Protein AF-A0A2M9P739-F1 (afdb_monomer)

Sequence (164 aa):
QVLSALGLGLILFAIFAFDEKTPFPSLYALVPVGGAALVLMFCGPVTWTGRLLATPPMVGIGLLSYSAYLWHQPLFAFARIRGEIHPSTALILALAAASLGLAYLSWRFVEQPFRRSRGRLLPSQAAVFGASGAAIGLFMAFGLYGYVSGGMPARFGANPIRTA

Secondary structure (DSSP, 8-state):
-HHHHHHHHHHHHHHHH--TTS-SSSGGGHHHHHHHHHHHHH--TTSHHHHHHTSHHHHHHHHHHHHHHHHHHHHHHHHHHTT-SS--HHHHHHHHHHHHHHHHHHIIIIIHHHHH--S-SSSSHHHHHHHHHHHHHHHHHHHHHHHHTTS-GGGSSS-SSS--

pLDDT: mean 86.19, std 12.01, range [36.47, 96.5]

Solvent-accessible surface area (backbone atoms only — not comparable to full-atom values): 9262 Å² total; per-residue (Å²): 90,70,59,18,48,48,9,50,48,32,35,53,46,42,69,74,71,53,55,95,84,52,73,80,91,46,79,70,57,50,45,38,50,50,8,49,51,31,30,70,74,52,42,39,87,88,24,68,61,24,50,59,54,65,31,70,68,51,43,48,51,60,65,36,46,62,34,30,59,63,37,39,57,57,56,55,49,52,46,44,74,73,67,40,85,76,65,51,71,68,54,52,52,51,50,52,51,50,16,50,50,52,6,50,51,40,34,62,70,47,51,44,52,64,73,65,47,85,63,71,92,49,98,42,71,67,51,47,54,48,52,50,50,51,52,51,50,50,52,50,51,54,51,47,50,38,57,77,61,74,45,63,71,84,77,52,73,86,77,84,88,82,82,127

Radius of gyration: 22.66 Å; Cα contacts (8 Å, |Δi|>4): 98; chains: 1; bounding box: 57×36×59 Å

Nearest PDB structures (foldseek):
  3ncb-assembly1_A  TM=2.582E-01  e=9.314E-01  Homo sapiens
  3nce-assembly1_A  TM=2.303E-01  e=1.868E+00  Homo sapiens

Structure (mmCIF, N/CA/C/O backbone):
data_AF-A0A2M9P739-F1
#
_entry.id   AF-A0A2M9P739-F1
#
loop_
_atom_site.group_PDB
_atom_site.id
_atom_site.type_symbol
_atom_site.label_atom_id
_atom_site.label_alt_id
_atom_site.label_comp_id
_atom_site.label_asym_id
_atom_site.label_entity_id
_at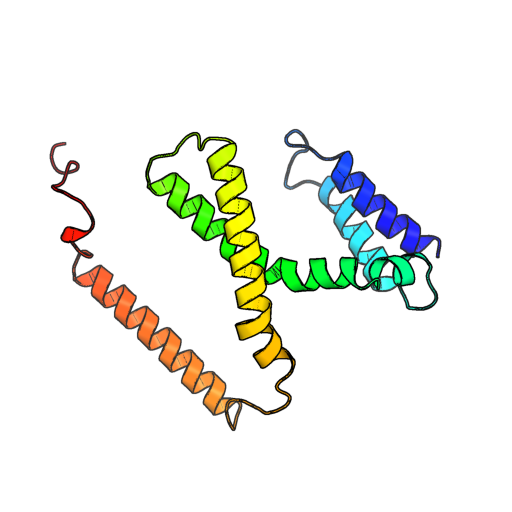om_site.label_seq_id
_atom_site.pdbx_PDB_ins_code
_atom_site.Cartn_x
_atom_site.Cartn_y
_atom_site.Cartn_z
_atom_site.occupancy
_atom_site.B_iso_or_equiv
_atom_site.auth_seq_id
_atom_site.auth_comp_id
_atom_site.auth_asym_id
_atom_site.auth_atom_id
_atom_site.pdbx_PDB_model_num
ATOM 1 N N . GLN A 1 1 ? -8.956 1.647 26.306 1.00 83.44 1 GLN A N 1
ATOM 2 C CA . GLN A 1 1 ? -8.132 2.872 26.185 1.00 83.44 1 GLN A CA 1
ATOM 3 C C . GLN A 1 1 ? -6.660 2.577 26.440 1.00 83.44 1 GLN A C 1
ATOM 5 O O . GLN A 1 1 ? -5.869 2.793 25.538 1.00 83.44 1 GLN A O 1
ATOM 10 N N . VAL A 1 2 ? -6.281 2.045 27.612 1.00 91.00 2 VAL A N 1
ATOM 11 C CA . VAL A 1 2 ? -4.863 1.773 27.934 1.00 91.00 2 VAL A CA 1
ATOM 12 C C . VAL A 1 2 ? -4.216 0.817 26.926 1.00 91.00 2 VAL A C 1
ATOM 14 O O . VAL A 1 2 ? -3.198 1.163 26.344 1.00 91.00 2 VAL A O 1
ATOM 17 N N . LEU A 1 3 ? -4.843 -0.329 26.633 1.00 92.62 3 LEU A N 1
ATOM 18 C CA . LEU A 1 3 ? -4.281 -1.307 25.691 1.00 92.62 3 LEU A CA 1
ATOM 19 C C . LEU A 1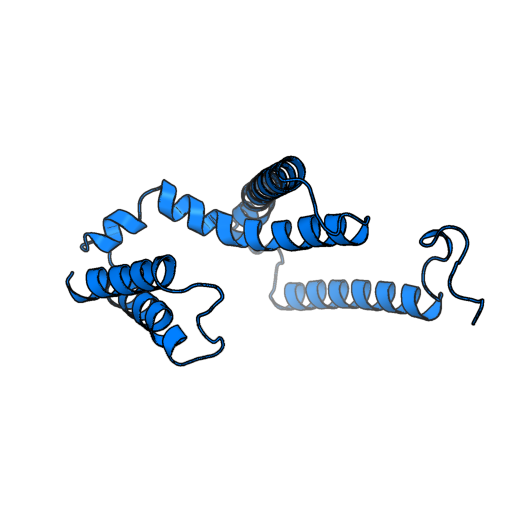 3 ? -4.213 -0.789 24.245 1.00 92.62 3 LEU A C 1
ATOM 21 O O . LEU A 1 3 ? -3.238 -1.051 23.552 1.00 92.62 3 LEU A O 1
ATOM 25 N N . SER A 1 4 ? -5.206 -0.018 23.789 1.00 90.50 4 SER A N 1
ATOM 26 C CA . SER A 1 4 ? -5.195 0.570 22.441 1.00 90.50 4 SER A CA 1
ATOM 27 C C . SER A 1 4 ? -4.139 1.671 22.301 1.00 90.50 4 SER A C 1
ATOM 29 O O . SER A 1 4 ? -3.488 1.771 21.264 1.00 90.50 4 SER A O 1
ATOM 31 N N . ALA A 1 5 ? -3.942 2.482 23.345 1.00 93.06 5 ALA A N 1
ATOM 32 C CA . ALA A 1 5 ? -2.894 3.498 23.386 1.00 93.06 5 ALA A CA 1
ATOM 33 C C . ALA A 1 5 ? -1.500 2.868 23.479 1.00 93.06 5 ALA A C 1
ATOM 35 O O . ALA A 1 5 ? -0.598 3.309 22.776 1.00 93.06 5 ALA A O 1
ATOM 36 N N . LEU A 1 6 ? -1.345 1.804 24.275 1.00 95.25 6 LEU A N 1
ATOM 37 C CA . LEU A 1 6 ? -0.124 1.003 24.316 1.00 95.25 6 LEU A CA 1
ATOM 38 C C . LEU A 1 6 ? 0.180 0.413 22.938 1.00 95.25 6 LEU A C 1
ATOM 40 O O . LEU A 1 6 ? 1.302 0.539 22.465 1.00 95.25 6 LEU A O 1
ATOM 44 N N . GLY A 1 7 ? -0.822 -0.164 22.268 1.00 94.44 7 GLY A N 1
ATOM 45 C CA . GLY A 1 7 ? -0.669 -0.701 20.920 1.00 94.44 7 GLY A CA 1
ATOM 46 C C . GLY A 1 7 ? -0.160 0.343 19.926 1.00 94.44 7 GLY A C 1
ATOM 47 O O . GLY A 1 7 ? 0.833 0.110 19.238 1.00 94.44 7 GLY A O 1
ATOM 48 N N . LEU A 1 8 ? -0.780 1.529 19.912 1.00 94.50 8 LEU A N 1
ATOM 49 C CA . LEU A 1 8 ? -0.320 2.648 19.086 1.00 94.50 8 LEU A CA 1
ATOM 50 C C . LEU A 1 8 ? 1.092 3.109 19.484 1.00 94.50 8 LEU A C 1
ATOM 52 O O . LEU A 1 8 ? 1.916 3.373 18.613 1.00 94.50 8 LEU A O 1
ATOM 56 N N . GLY A 1 9 ? 1.386 3.166 20.783 1.00 95.81 9 GLY A N 1
ATOM 57 C CA . GLY A 1 9 ? 2.702 3.516 21.310 1.00 95.81 9 GLY A CA 1
ATOM 58 C C . GLY A 1 9 ? 3.798 2.548 20.866 1.00 95.81 9 GLY A C 1
ATOM 59 O O . GLY A 1 9 ? 4.864 3.002 20.472 1.00 95.81 9 GLY A O 1
ATOM 60 N N . LEU A 1 10 ? 3.530 1.239 20.846 1.00 95.50 10 LEU A N 1
ATOM 61 C CA . LEU A 1 10 ? 4.471 0.225 20.355 1.00 95.50 10 LEU A CA 1
ATOM 62 C C . LEU A 1 10 ? 4.739 0.369 18.852 1.00 95.50 10 LEU A C 1
ATOM 64 O O . LEU A 1 10 ? 5.882 0.225 18.421 1.00 95.50 10 LEU A O 1
ATOM 68 N N . ILE A 1 11 ? 3.710 0.690 18.059 1.00 94.81 11 ILE A N 1
ATOM 69 C CA . ILE A 1 11 ? 3.869 0.963 16.622 1.00 94.81 11 ILE A CA 1
ATOM 70 C C . ILE A 1 11 ? 4.735 2.207 16.415 1.00 94.81 11 ILE A C 1
ATOM 72 O O . ILE A 1 11 ? 5.698 2.161 15.655 1.00 94.81 11 ILE A O 1
ATOM 76 N N . LEU A 1 12 ? 4.422 3.307 17.106 1.00 95.44 12 LEU A N 1
ATOM 77 C CA . LEU A 1 12 ? 5.195 4.548 17.012 1.00 95.44 12 LEU A CA 1
ATOM 78 C C . LEU A 1 12 ? 6.637 4.340 17.476 1.00 95.44 12 LEU A C 1
ATOM 80 O O . LEU A 1 12 ? 7.565 4.787 16.810 1.00 95.44 12 LEU A O 1
ATOM 84 N N . PHE A 1 13 ? 6.834 3.611 18.572 1.00 94.38 13 PHE A N 1
ATOM 85 C CA . PHE A 1 13 ? 8.159 3.250 19.053 1.00 94.38 13 PHE A CA 1
ATOM 86 C C . PHE A 1 13 ? 8.945 2.487 17.985 1.00 94.38 13 PHE A C 1
ATOM 88 O O . PHE A 1 13 ? 10.070 2.868 17.691 1.00 94.38 13 PHE A O 1
ATOM 95 N N . ALA A 1 14 ? 8.353 1.473 17.352 1.00 92.38 14 ALA A N 1
ATOM 96 C CA . ALA A 1 14 ? 9.024 0.721 16.296 1.00 92.38 14 ALA A CA 1
ATOM 97 C C . ALA A 1 14 ? 9.401 1.600 15.089 1.00 92.38 14 ALA A C 1
ATOM 99 O O . ALA A 1 14 ? 10.483 1.431 14.542 1.00 92.38 14 ALA A O 1
ATOM 100 N N . ILE A 1 15 ? 8.549 2.560 14.706 1.00 90.75 15 ILE A N 1
ATOM 101 C CA . ILE A 1 15 ? 8.821 3.488 13.594 1.00 90.75 15 ILE A CA 1
ATOM 102 C C . ILE A 1 15 ? 10.052 4.366 13.864 1.00 90.75 15 ILE A C 1
ATOM 104 O O . ILE A 1 15 ? 10.806 4.639 12.937 1.00 90.75 15 ILE A O 1
ATOM 108 N N . PHE A 1 16 ? 10.246 4.827 15.103 1.00 93.38 16 PHE A N 1
ATOM 109 C CA . PHE A 1 16 ? 11.328 5.764 15.439 1.00 93.38 16 PHE A CA 1
ATOM 110 C C . PHE A 1 16 ? 12.576 5.103 16.032 1.00 93.38 16 PHE A C 1
ATOM 112 O O . PHE A 1 16 ? 13.653 5.689 15.972 1.00 93.38 16 PHE A O 1
ATOM 119 N N . ALA A 1 17 ? 12.443 3.927 16.645 1.00 90.19 17 ALA A N 1
ATOM 120 C CA . ALA A 1 17 ? 13.544 3.243 17.318 1.00 90.19 17 ALA A CA 1
ATOM 121 C C . ALA A 1 17 ? 14.238 2.200 16.434 1.00 90.19 17 ALA A C 1
ATOM 123 O O . ALA A 1 17 ? 15.386 1.855 16.713 1.00 90.19 17 ALA A O 1
ATOM 124 N N . PHE A 1 18 ? 13.554 1.658 15.419 1.00 89.38 18 PHE A N 1
ATOM 125 C CA . PHE A 1 18 ? 14.153 0.677 14.515 1.00 89.38 18 PHE A CA 1
ATOM 126 C C . PHE A 1 18 ? 14.754 1.374 13.301 1.00 89.38 18 PHE A C 1
ATOM 128 O O . PHE A 1 18 ? 14.141 2.256 12.708 1.00 89.38 18 PHE A O 1
ATOM 135 N N . ASP A 1 19 ? 15.956 0.946 12.941 1.00 86.19 19 ASP A N 1
ATOM 136 C CA . ASP A 1 19 ? 16.745 1.510 11.848 1.00 86.19 19 ASP A CA 1
ATOM 137 C C . ASP A 1 19 ? 17.451 0.371 11.093 1.00 86.19 19 ASP A C 1
ATOM 139 O O . ASP A 1 19 ? 17.321 -0.801 11.460 1.00 86.19 19 ASP A O 1
ATOM 143 N N . GLU A 1 20 ? 18.244 0.683 10.070 1.00 80.06 20 GLU A N 1
ATOM 144 C CA . GLU A 1 20 ? 18.986 -0.288 9.246 1.00 80.06 20 GLU A CA 1
ATOM 145 C C . GLU A 1 20 ? 19.908 -1.216 10.062 1.00 80.06 20 GLU A C 1
ATOM 147 O O . GLU A 1 20 ? 20.272 -2.304 9.618 1.00 80.06 20 GLU A O 1
ATOM 152 N N . LYS A 1 21 ? 20.277 -0.802 11.281 1.00 83.06 21 LYS A N 1
ATOM 153 C CA . LYS A 1 21 ? 21.103 -1.580 12.219 1.00 83.06 21 LYS A CA 1
ATOM 154 C C . LYS A 1 21 ? 20.307 -2.589 13.044 1.00 83.06 21 LYS A C 1
ATOM 156 O O . LYS A 1 21 ? 20.910 -3.434 13.706 1.00 83.06 21 LYS A O 1
ATOM 161 N N . THR A 1 22 ? 18.980 -2.494 13.066 1.00 82.12 22 THR A N 1
ATOM 162 C CA . THR A 1 22 ? 18.130 -3.452 13.770 1.00 82.12 22 THR A CA 1
ATOM 163 C C . THR A 1 22 ? 18.131 -4.768 12.987 1.00 82.12 22 THR A C 1
ATOM 165 O O . THR A 1 22 ? 17.693 -4.787 11.838 1.00 82.12 22 THR A O 1
ATOM 168 N N . PRO A 1 23 ? 18.600 -5.888 13.569 1.00 78.38 23 PRO A N 1
ATOM 169 C CA . PRO A 1 23 ? 18.664 -7.155 12.850 1.00 78.38 23 PRO A CA 1
ATOM 170 C C . PRO A 1 23 ? 17.273 -7.577 12.372 1.00 78.38 23 PRO A C 1
ATOM 172 O O . PRO A 1 23 ? 16.329 -7.600 13.166 1.00 78.38 23 PRO A O 1
ATOM 175 N N . PHE A 1 24 ? 17.138 -7.941 11.098 1.00 76.19 24 PHE A N 1
ATOM 176 C CA . PHE A 1 24 ? 15.887 -8.448 10.541 1.00 76.19 24 PHE A CA 1
ATOM 177 C C . PHE A 1 24 ? 16.140 -9.696 9.683 1.00 76.19 24 PHE A C 1
ATOM 179 O O . PHE A 1 24 ? 17.025 -9.653 8.825 1.00 76.19 24 PHE A O 1
ATOM 186 N N . PRO A 1 25 ? 15.376 -10.793 9.869 1.00 75.12 25 PRO A N 1
ATOM 187 C CA . PRO A 1 25 ? 14.267 -10.989 10.817 1.00 75.12 25 PRO A CA 1
ATOM 188 C C . PRO A 1 25 ? 14.732 -11.231 12.269 1.00 75.12 25 PRO A C 1
ATOM 190 O O . PRO A 1 25 ? 15.734 -11.901 12.505 1.00 75.12 25 PRO A O 1
ATOM 193 N N . SER A 1 26 ? 14.001 -10.706 13.262 1.00 84.31 26 SER A N 1
ATOM 194 C CA . SER A 1 26 ? 14.330 -10.865 14.692 1.00 84.31 26 SER A CA 1
ATOM 195 C C . SER A 1 26 ? 13.107 -10.744 15.609 1.00 84.31 26 SER A C 1
ATOM 197 O O . SER A 1 26 ? 12.031 -10.314 15.187 1.00 84.31 26 SER A O 1
ATOM 199 N N . LEU A 1 27 ? 13.290 -11.066 16.897 1.00 87.50 27 LEU A N 1
ATOM 200 C CA . LEU A 1 27 ? 12.281 -10.871 17.949 1.00 87.50 27 LEU A CA 1
ATOM 201 C C . LEU A 1 27 ? 11.811 -9.411 18.071 1.00 87.50 27 LEU A C 1
ATOM 203 O O . LEU A 1 27 ? 10.703 -9.178 18.548 1.00 87.50 27 LEU A O 1
ATOM 207 N N . TYR A 1 28 ? 12.591 -8.432 17.597 1.00 87.19 28 TYR A N 1
ATOM 208 C CA . TYR A 1 28 ? 12.188 -7.024 17.584 1.00 87.19 28 TYR A CA 1
ATOM 209 C C . TYR A 1 28 ? 10.929 -6.784 16.742 1.00 87.19 28 TYR A C 1
ATOM 211 O O . TYR A 1 28 ? 10.134 -5.907 17.076 1.00 87.19 28 TYR A O 1
ATOM 219 N N . ALA A 1 29 ? 10.666 -7.615 15.725 1.00 89.06 29 ALA A N 1
ATOM 220 C CA . ALA A 1 29 ? 9.440 -7.537 14.931 1.00 89.06 29 ALA A CA 1
ATOM 221 C C . ALA A 1 29 ? 8.163 -7.803 15.756 1.00 89.06 29 ALA A C 1
ATOM 223 O O . ALA A 1 29 ? 7.088 -7.337 15.377 1.00 89.06 29 ALA A O 1
ATOM 224 N N . LEU A 1 30 ? 8.257 -8.482 16.909 1.00 92.25 30 LEU A N 1
ATOM 225 C CA . LEU A 1 30 ? 7.110 -8.681 17.804 1.00 92.25 30 LEU A CA 1
ATOM 226 C C . LEU A 1 30 ? 6.581 -7.365 18.380 1.00 92.25 30 LEU A C 1
ATOM 228 O O . LEU A 1 30 ? 5.405 -7.293 18.722 1.00 92.25 30 LEU A O 1
ATOM 232 N N . VAL A 1 31 ? 7.412 -6.324 18.463 1.00 93.25 31 VAL A N 1
ATOM 233 C CA . VAL A 1 31 ? 7.014 -5.016 18.997 1.00 93.25 31 VAL A CA 1
ATOM 234 C C . VAL A 1 31 ? 5.946 -4.351 18.113 1.00 93.25 31 VAL A C 1
ATOM 236 O O . VAL A 1 31 ? 4.830 -4.153 18.602 1.00 93.25 31 VAL A O 1
ATOM 239 N N . PRO A 1 32 ? 6.192 -4.059 16.817 1.00 93.75 32 PRO A N 1
ATOM 240 C CA . PRO A 1 32 ? 5.164 -3.490 15.948 1.00 93.75 32 PRO A CA 1
ATOM 241 C C . PRO A 1 32 ? 4.011 -4.464 15.682 1.00 93.75 32 PRO A C 1
ATOM 243 O O . PRO A 1 32 ? 2.870 -4.023 15.576 1.00 93.75 32 PRO A O 1
ATOM 246 N N . VAL A 1 33 ? 4.267 -5.778 15.616 1.00 94.75 33 VAL A N 1
ATOM 247 C CA . VAL A 1 33 ? 3.212 -6.784 15.388 1.00 94.75 33 VAL A CA 1
ATOM 248 C C . VAL A 1 33 ? 2.265 -6.879 16.585 1.00 94.75 33 VAL A C 1
ATOM 250 O O . VAL A 1 33 ? 1.048 -6.836 16.413 1.00 94.75 33 VAL A O 1
ATOM 253 N N . GLY A 1 34 ? 2.804 -6.948 17.802 1.00 96.06 34 GLY A N 1
ATOM 254 C CA . GLY A 1 34 ? 2.022 -6.9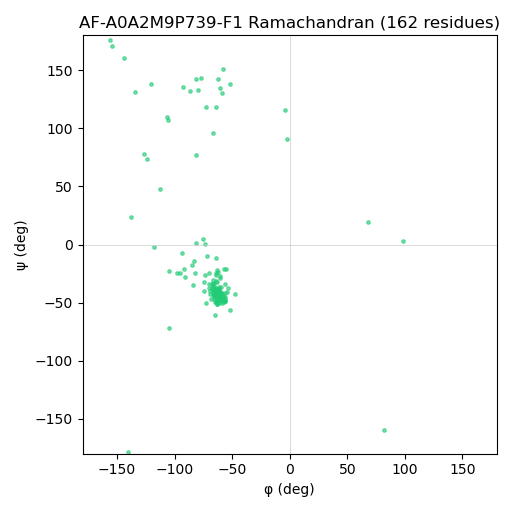12 19.035 1.00 96.06 34 GLY A CA 1
ATOM 255 C C . GLY A 1 34 ? 1.279 -5.585 19.185 1.00 96.06 34 GLY A C 1
ATOM 256 O O . GLY A 1 34 ? 0.097 -5.578 19.526 1.00 96.06 34 GLY A O 1
ATOM 257 N N . GLY A 1 35 ? 1.928 -4.470 18.836 1.00 95.25 35 GLY A N 1
ATOM 258 C CA . GLY A 1 35 ? 1.289 -3.158 18.771 1.00 95.25 35 GLY A CA 1
ATOM 259 C C . GLY A 1 35 ? 0.080 -3.133 17.833 1.00 95.25 35 GLY A C 1
ATOM 260 O O . GLY A 1 35 ? -1.011 -2.725 18.236 1.00 95.25 35 GLY A O 1
ATOM 261 N N . ALA A 1 36 ? 0.243 -3.647 16.612 1.00 94.88 36 ALA A N 1
ATOM 262 C CA . ALA A 1 36 ? -0.833 -3.777 15.634 1.00 94.88 36 ALA A CA 1
ATOM 263 C C . ALA A 1 36 ? -1.963 -4.686 16.135 1.00 94.88 36 ALA A C 1
ATOM 265 O O . ALA A 1 36 ? -3.127 -4.308 16.032 1.00 94.88 36 ALA A O 1
ATOM 266 N N . ALA A 1 37 ? -1.645 -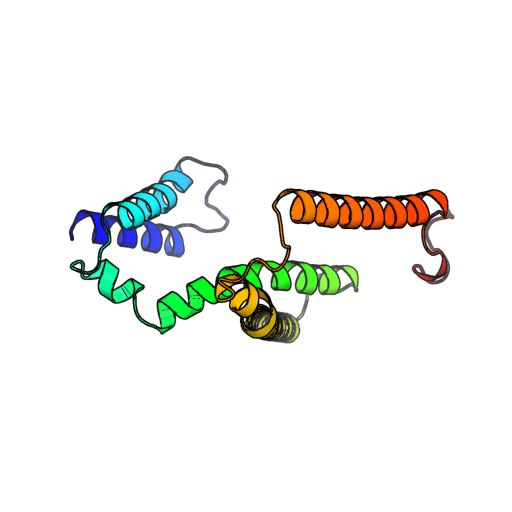5.835 16.739 1.00 96.50 37 ALA A N 1
ATOM 267 C CA . ALA A 1 37 ? -2.643 -6.738 17.312 1.00 96.50 37 ALA A CA 1
ATOM 268 C C . ALA A 1 37 ? -3.466 -6.062 18.423 1.00 96.50 37 ALA A C 1
ATOM 270 O O . ALA A 1 37 ? -4.693 -6.164 18.432 1.00 96.50 37 ALA A O 1
ATOM 271 N N . LEU A 1 38 ? -2.817 -5.310 19.319 1.00 95.38 38 LEU A N 1
ATOM 272 C CA . LEU A 1 38 ? -3.495 -4.552 20.374 1.00 95.38 38 LEU A CA 1
ATOM 273 C C . LEU A 1 38 ? -4.406 -3.457 19.807 1.00 95.38 38 LEU A C 1
ATOM 275 O O . LEU A 1 38 ? -5.518 -3.264 20.305 1.00 95.38 38 LEU A O 1
ATOM 279 N N . VAL A 1 39 ? -3.964 -2.750 18.763 1.00 94.56 39 VAL A N 1
ATOM 280 C CA . VAL A 1 39 ? -4.817 -1.782 18.063 1.00 94.56 39 VAL A CA 1
ATOM 281 C C . VAL A 1 39 ? -6.005 -2.503 17.427 1.00 94.56 39 VAL A C 1
ATOM 283 O O . VAL A 1 39 ? -7.138 -2.114 17.669 1.00 94.56 39 VAL A O 1
ATOM 286 N N . LEU A 1 40 ? -5.797 -3.588 16.687 1.00 92.38 40 LEU A N 1
ATOM 287 C CA . LEU A 1 40 ? -6.892 -4.311 16.034 1.00 92.38 40 LEU A CA 1
ATOM 288 C C . LEU A 1 40 ? -7.914 -4.885 17.030 1.00 92.38 40 LEU A C 1
ATOM 290 O O . LEU A 1 40 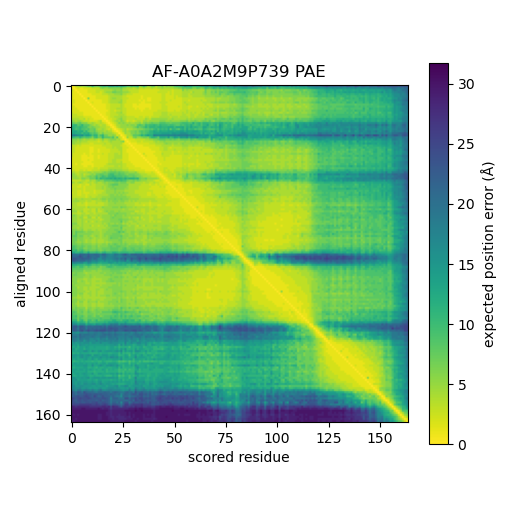? -9.108 -4.872 16.744 1.00 92.38 40 LEU A O 1
ATOM 294 N N . MET A 1 41 ? -7.467 -5.356 18.196 1.00 93.75 41 MET A N 1
ATOM 295 C CA . MET A 1 41 ? -8.334 -6.005 19.186 1.00 93.75 41 MET A CA 1
ATOM 296 C C . MET A 1 41 ? -9.067 -5.016 20.104 1.00 93.75 41 MET A C 1
ATOM 298 O O . MET A 1 41 ? -10.201 -5.275 20.503 1.00 93.75 41 MET A O 1
ATOM 302 N N . PHE A 1 42 ? -8.433 -3.894 20.465 1.00 92.75 42 PHE A N 1
ATOM 303 C CA . PHE A 1 42 ? -8.940 -2.995 21.513 1.00 92.75 42 PHE A CA 1
ATOM 304 C C . PHE A 1 42 ? -9.280 -1.583 21.027 1.00 92.75 42 PHE A C 1
ATOM 306 O O . PHE A 1 42 ? -9.726 -0.749 21.822 1.00 92.75 42 PHE A O 1
ATOM 313 N N . CYS A 1 43 ? -9.055 -1.278 19.751 1.00 91.69 43 CYS A N 1
ATOM 314 C CA . CYS A 1 43 ? -9.437 -0.005 19.156 1.00 91.69 43 CYS A CA 1
ATOM 315 C C . CYS A 1 43 ? -10.889 -0.064 18.661 1.00 91.69 43 CYS A C 1
ATOM 317 O O . CYS A 1 43 ? -11.289 -1.002 17.980 1.00 91.69 43 CYS A O 1
ATOM 319 N N . GLY A 1 44 ? -11.693 0.943 19.002 1.00 88.06 44 GLY A N 1
ATOM 320 C CA . GLY A 1 44 ? -13.106 0.997 18.638 1.00 88.06 44 GLY A CA 1
ATOM 321 C C . GLY A 1 44 ? -13.631 2.433 18.627 1.00 88.06 44 GLY A C 1
ATOM 322 O O . GLY A 1 44 ? -12.908 3.355 19.001 1.00 88.06 44 GLY A O 1
ATOM 323 N N . PRO A 1 45 ? -14.897 2.660 18.239 1.00 84.94 45 PRO A N 1
ATOM 324 C CA . PRO A 1 45 ? -15.452 4.010 18.074 1.00 84.94 45 PRO A CA 1
ATOM 325 C C . PRO A 1 45 ? -15.475 4.837 19.371 1.00 84.94 45 PRO A C 1
ATOM 327 O O . PRO A 1 45 ? -15.454 6.065 19.327 1.00 84.94 45 PRO A O 1
ATOM 330 N N . VAL A 1 46 ? -15.476 4.172 20.529 1.00 87.44 46 VAL A N 1
ATOM 331 C CA . VAL A 1 46 ? -15.441 4.806 21.858 1.00 87.44 46 VAL A CA 1
ATOM 332 C C . VAL A 1 46 ? -14.004 5.131 22.298 1.00 87.44 46 VAL A C 1
ATOM 334 O O . VAL A 1 46 ? -13.793 5.941 23.204 1.00 87.44 46 VAL A O 1
ATOM 337 N N . THR A 1 47 ? -12.982 4.529 21.676 1.00 91.31 47 THR A N 1
ATOM 338 C CA . THR A 1 47 ? -11.591 4.772 22.064 1.00 91.31 47 THR A CA 1
ATOM 339 C C . THR A 1 47 ? -11.034 6.049 21.452 1.00 91.31 47 THR A C 1
ATOM 341 O O . THR A 1 47 ? -11.319 6.374 20.303 1.00 91.31 47 THR A O 1
ATOM 344 N N . TRP A 1 48 ? -10.209 6.785 22.205 1.00 91.38 48 TRP A N 1
ATOM 345 C CA . TRP A 1 48 ? -9.540 7.976 21.664 1.00 91.38 48 TRP A CA 1
ATOM 346 C C . TRP A 1 48 ? -8.644 7.598 20.476 1.00 91.38 48 TRP A C 1
ATOM 348 O O . TRP A 1 48 ? -8.709 8.231 19.425 1.00 91.38 48 TRP A O 1
ATOM 358 N N . THR A 1 49 ? -7.901 6.494 20.610 1.00 89.56 49 THR A N 1
ATOM 359 C CA . THR A 1 49 ? -7.090 5.898 19.540 1.00 89.56 49 THR A CA 1
ATOM 360 C C . THR A 1 49 ? -7.934 5.587 18.300 1.00 89.56 49 THR A C 1
ATOM 362 O O . THR A 1 49 ? -7.511 5.866 17.183 1.00 89.56 49 THR A O 1
ATOM 365 N N . GLY A 1 50 ? -9.149 5.061 18.486 1.00 90.81 50 GLY A N 1
ATOM 366 C CA . GLY A 1 50 ? -10.056 4.734 17.386 1.00 90.81 50 GLY A CA 1
ATOM 367 C C . GLY A 1 50 ? -10.589 5.965 16.693 1.00 90.81 50 GLY A C 1
ATOM 368 O O . GLY A 1 50 ? -10.573 6.023 15.469 1.00 90.81 50 GLY A O 1
ATOM 369 N N . ARG A 1 51 ? -10.970 6.993 17.452 1.00 92.00 51 ARG A N 1
ATOM 370 C CA . ARG A 1 51 ? -11.393 8.279 16.885 1.00 92.00 51 ARG A CA 1
ATOM 371 C C . ARG A 1 51 ? -10.278 8.952 16.089 1.00 92.00 51 ARG A C 1
ATOM 373 O O . ARG A 1 51 ? -10.559 9.491 15.026 1.00 92.00 51 ARG A O 1
ATOM 380 N N . LEU A 1 52 ? -9.036 8.892 16.574 1.00 92.81 52 LEU A N 1
ATOM 381 C CA . LEU A 1 52 ? -7.867 9.424 15.870 1.00 92.81 52 LEU A CA 1
ATOM 382 C C . LEU A 1 52 ? -7.627 8.688 14.542 1.00 92.81 52 LEU A C 1
ATOM 384 O O . LEU A 1 52 ? -7.522 9.323 13.491 1.00 92.81 52 LEU A O 1
ATOM 388 N N . LEU A 1 53 ? -7.590 7.353 14.576 1.00 91.50 53 LEU A N 1
ATOM 389 C CA . LEU A 1 53 ? -7.356 6.522 13.388 1.00 91.50 53 LEU A CA 1
ATOM 390 C C . LEU A 1 53 ? -8.535 6.538 12.401 1.00 91.50 53 LEU A C 1
ATOM 392 O O . LEU A 1 53 ? -8.335 6.344 11.207 1.00 91.50 53 LEU A O 1
ATOM 396 N N . ALA A 1 54 ? -9.751 6.817 12.876 1.00 93.50 54 ALA A N 1
ATOM 397 C CA . ALA A 1 54 ? -10.948 6.955 12.049 1.00 93.50 54 ALA A CA 1
ATOM 398 C C . ALA A 1 54 ? -11.088 8.339 11.388 1.00 93.50 54 ALA A C 1
ATOM 400 O O . ALA A 1 54 ? -12.075 8.588 10.693 1.00 93.50 54 ALA A O 1
ATOM 401 N N . THR A 1 55 ? -10.135 9.256 11.589 1.00 95.56 55 THR A N 1
ATOM 402 C CA . THR A 1 55 ? -10.162 10.555 10.907 1.00 95.56 55 THR A CA 1
ATOM 403 C C . THR A 1 55 ? -10.060 10.371 9.383 1.00 95.56 55 THR A C 1
ATOM 405 O O . THR A 1 55 ? -9.303 9.515 8.913 1.00 95.56 55 THR A O 1
ATOM 408 N N . PRO A 1 56 ? -10.774 11.185 8.577 1.00 93.19 56 PRO A N 1
ATOM 409 C CA . PRO A 1 56 ? -10.709 11.118 7.117 1.00 93.19 56 PRO A CA 1
ATOM 410 C C . PRO A 1 56 ? -9.290 11.065 6.517 1.00 93.19 56 PRO A C 1
ATOM 412 O O . PRO A 1 56 ? -9.086 10.247 5.620 1.00 93.19 56 PRO A O 1
ATOM 415 N N . PRO A 1 57 ? -8.292 11.851 6.981 1.00 93.19 57 PRO A N 1
ATOM 416 C CA . PRO A 1 57 ? -6.929 11.749 6.460 1.00 93.19 57 PRO A CA 1
ATOM 417 C C . PRO A 1 57 ? -6.263 10.402 6.767 1.00 93.19 57 PRO A C 1
ATOM 419 O O . PRO A 1 57 ? -5.652 9.825 5.872 1.00 93.19 57 PRO A O 1
ATOM 422 N N . MET A 1 58 ? -6.406 9.865 7.984 1.00 93.50 58 MET A N 1
ATOM 423 C CA . MET A 1 58 ? -5.803 8.576 8.355 1.00 93.50 58 MET A CA 1
ATOM 424 C C . MET A 1 58 ? -6.408 7.425 7.551 1.00 93.50 58 MET A C 1
ATOM 426 O O . MET A 1 58 ? -5.685 6.595 6.995 1.00 93.50 58 MET A O 1
ATOM 430 N N . VAL A 1 59 ? -7.734 7.424 7.404 1.00 92.81 59 VAL A N 1
ATOM 431 C CA . VAL A 1 59 ? -8.434 6.460 6.548 1.00 92.81 59 VAL A CA 1
ATOM 432 C C . VAL A 1 59 ? -8.007 6.630 5.088 1.00 92.81 59 VAL A C 1
ATOM 434 O O . VAL A 1 59 ? -7.751 5.640 4.409 1.00 92.81 59 VAL A O 1
ATOM 437 N N . GLY A 1 60 ? -7.879 7.868 4.602 1.00 90.94 60 GLY A N 1
ATOM 438 C CA . GLY A 1 60 ? -7.424 8.170 3.244 1.00 90.94 60 GLY A CA 1
ATOM 439 C C . GLY A 1 60 ? -6.037 7.602 2.937 1.00 90.94 60 GLY A C 1
ATOM 440 O O . GLY A 1 60 ? -5.859 6.972 1.895 1.00 90.94 60 GLY A O 1
ATOM 441 N N . ILE A 1 61 ? -5.087 7.744 3.866 1.00 92.56 61 ILE A N 1
ATOM 442 C CA . ILE A 1 61 ? -3.744 7.156 3.744 1.00 92.56 61 ILE A CA 1
ATOM 443 C C . ILE A 1 61 ? -3.836 5.630 3.663 1.00 92.56 61 ILE A C 1
ATOM 445 O O . ILE A 1 61 ? -3.250 5.029 2.764 1.00 92.56 61 ILE A O 1
ATOM 449 N N . GLY A 1 62 ? -4.613 4.999 4.550 1.00 91.25 62 GLY A N 1
ATOM 450 C CA . GLY A 1 62 ? -4.799 3.545 4.538 1.00 91.25 62 GLY A CA 1
ATOM 451 C C . GLY A 1 62 ? -5.406 3.043 3.227 1.00 91.25 62 GLY A C 1
ATOM 452 O O . GLY A 1 62 ? -4.927 2.068 2.654 1.00 91.25 62 GLY A O 1
ATOM 453 N N . LEU A 1 63 ? -6.399 3.756 2.699 1.00 90.88 63 LEU A N 1
ATOM 454 C CA . LEU A 1 63 ? -7.039 3.437 1.425 1.00 90.88 63 LEU A CA 1
ATOM 455 C C . LEU A 1 63 ? -6.098 3.583 0.223 1.00 90.88 63 LEU A C 1
ATOM 457 O O . LEU A 1 63 ? -6.217 2.823 -0.731 1.00 90.88 63 LEU A O 1
ATOM 461 N N . LEU A 1 64 ? -5.178 4.547 0.257 1.00 93.50 64 LEU A N 1
ATOM 462 C CA . LEU A 1 64 ? -4.211 4.760 -0.818 1.00 93.50 64 LEU A CA 1
ATOM 463 C C . LEU A 1 64 ? -3.000 3.820 -0.715 1.00 93.50 64 LEU A C 1
ATOM 465 O O . LEU A 1 64 ? -2.362 3.539 -1.730 1.00 93.50 64 LEU A O 1
ATOM 469 N N . SER A 1 65 ? -2.693 3.325 0.490 1.00 92.38 65 SER A N 1
ATOM 470 C CA . SER A 1 65 ? -1.479 2.551 0.785 1.00 92.38 65 SER A CA 1
ATOM 471 C C . SER A 1 65 ? -1.292 1.335 -0.126 1.00 92.38 65 SER A C 1
ATOM 473 O O . SER A 1 65 ? -0.188 1.102 -0.614 1.00 92.38 65 SER A O 1
ATOM 475 N N . TYR A 1 66 ? -2.373 0.609 -0.425 1.00 91.00 66 TYR A N 1
ATOM 476 C CA . TYR A 1 66 ? -2.327 -0.559 -1.298 1.00 91.00 66 TYR A CA 1
ATOM 477 C C . TYR A 1 66 ? -1.943 -0.183 -2.734 1.00 91.00 66 TYR A C 1
ATOM 479 O O . TYR A 1 66 ? -1.007 -0.739 -3.307 1.00 91.00 66 TYR A O 1
ATOM 487 N N . SER A 1 67 ? -2.613 0.821 -3.300 1.00 93.00 67 SER A N 1
ATOM 488 C CA . SER A 1 67 ? -2.308 1.310 -4.644 1.00 93.00 67 SER A CA 1
ATOM 489 C C . SER A 1 67 ? -0.897 1.919 -4.717 1.00 93.00 67 SER A C 1
ATOM 491 O O . SER A 1 67 ? -0.179 1.697 -5.690 1.00 93.00 67 SER A O 1
ATOM 493 N N . ALA A 1 68 ? -0.446 2.627 -3.678 1.00 94.00 68 ALA A N 1
ATOM 494 C CA . ALA A 1 68 ? 0.919 3.157 -3.604 1.00 94.00 68 ALA A CA 1
ATOM 495 C C . ALA A 1 68 ? 1.968 2.040 -3.555 1.00 94.00 68 ALA A C 1
ATOM 497 O O . ALA A 1 68 ? 2.989 2.120 -4.244 1.00 94.00 68 ALA A O 1
ATOM 498 N N . TYR A 1 69 ? 1.694 0.966 -2.809 1.00 91.94 69 TYR A N 1
ATOM 499 C CA . TYR A 1 69 ? 2.549 -0.215 -2.770 1.00 91.94 69 TYR A CA 1
ATOM 500 C C . TYR A 1 69 ? 2.727 -0.844 -4.164 1.00 91.94 69 TYR A C 1
ATOM 502 O O . TYR A 1 69 ? 3.847 -1.178 -4.546 1.00 91.94 69 TYR A O 1
ATOM 510 N N . LEU A 1 70 ? 1.656 -0.925 -4.956 1.00 92.31 70 LEU A N 1
ATOM 511 C CA . LEU A 1 70 ? 1.715 -1.488 -6.308 1.00 92.31 70 LEU A CA 1
ATOM 512 C C . LEU A 1 70 ? 2.559 -0.659 -7.282 1.00 92.31 70 LEU A C 1
ATOM 514 O O . LEU A 1 70 ? 3.279 -1.240 -8.087 1.00 92.31 70 LEU A O 1
ATOM 518 N N . TRP A 1 71 ? 2.474 0.674 -7.232 1.00 95.38 71 TRP A N 1
ATOM 519 C CA . TRP A 1 71 ? 3.108 1.533 -8.241 1.00 95.38 71 TRP A CA 1
ATOM 520 C C . TRP A 1 71 ? 4.528 1.977 -7.904 1.00 95.38 71 TRP A C 1
ATOM 522 O O . TRP A 1 71 ? 5.316 2.171 -8.828 1.00 95.38 71 TRP A O 1
ATOM 532 N N . HIS A 1 72 ? 4.907 2.097 -6.628 1.00 93.56 72 HIS A N 1
ATOM 533 C CA . HIS A 1 72 ? 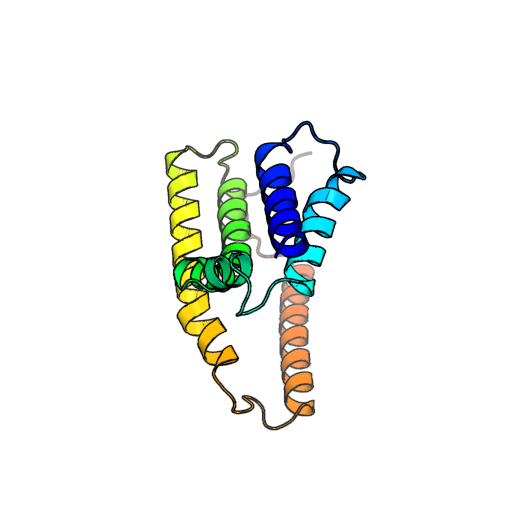6.263 2.563 -6.318 1.00 93.56 72 HIS A CA 1
ATOM 534 C C . HIS A 1 72 ? 7.319 1.548 -6.789 1.00 93.56 72 HIS A C 1
ATOM 536 O O . HIS A 1 72 ? 8.255 1.927 -7.488 1.00 93.56 72 HIS A O 1
ATOM 542 N N . GLN A 1 73 ? 7.141 0.252 -6.497 1.00 92.81 73 GLN A N 1
ATOM 543 C CA . GLN A 1 73 ? 8.080 -0.809 -6.892 1.00 92.81 73 GLN A CA 1
ATOM 544 C C . GLN A 1 73 ? 8.425 -0.803 -8.394 1.00 92.81 73 GLN A C 1
ATOM 546 O O . GLN A 1 73 ? 9.611 -0.693 -8.710 1.00 92.81 73 GLN A O 1
ATOM 551 N N . PRO A 1 74 ? 7.463 -0.877 -9.341 1.00 91.62 74 PRO A N 1
ATOM 552 C CA . PRO A 1 74 ? 7.780 -0.877 -10.765 1.00 91.62 74 PRO A CA 1
ATOM 553 C C . PRO A 1 74 ? 8.447 0.426 -11.206 1.00 91.62 74 PRO A C 1
ATOM 555 O O . PRO A 1 74 ? 9.424 0.369 -11.946 1.00 91.62 74 PRO A O 1
ATOM 558 N N . LEU A 1 75 ? 7.989 1.590 -10.728 1.00 91.44 75 LEU A N 1
ATOM 559 C CA . LEU A 1 75 ? 8.590 2.880 -11.086 1.00 91.44 75 LEU A CA 1
ATOM 560 C C . LEU A 1 75 ? 10.074 2.943 -10.694 1.00 91.44 75 LEU A C 1
ATOM 562 O O . LEU A 1 75 ? 10.921 3.282 -11.524 1.00 91.44 75 LEU A O 1
ATOM 566 N N . PHE A 1 76 ? 10.401 2.566 -9.456 1.00 90.88 76 PHE A N 1
ATOM 567 C CA . PHE A 1 76 ? 11.786 2.541 -8.980 1.00 90.88 76 PHE A CA 1
ATOM 568 C C . PHE A 1 76 ? 12.615 1.426 -9.640 1.00 90.88 76 PHE A C 1
ATOM 570 O O . PHE A 1 76 ? 13.799 1.632 -9.920 1.00 90.88 76 PHE A O 1
ATOM 577 N N . ALA A 1 77 ? 12.015 0.272 -9.947 1.00 89.75 77 ALA A N 1
ATOM 578 C CA . ALA A 1 77 ? 12.685 -0.802 -10.679 1.00 89.75 77 ALA A CA 1
ATOM 579 C C . ALA A 1 77 ? 13.056 -0.371 -12.108 1.00 89.75 77 ALA A C 1
ATOM 581 O O . ALA A 1 77 ? 14.194 -0.575 -12.533 1.00 89.75 77 ALA A O 1
ATOM 582 N N . PHE A 1 78 ? 12.142 0.282 -12.833 1.00 88.38 78 PHE A N 1
ATOM 583 C CA . PHE A 1 78 ? 12.416 0.802 -14.175 1.00 88.38 78 PHE A CA 1
ATOM 584 C C . PHE A 1 78 ? 13.487 1.892 -14.169 1.00 88.38 78 PHE A C 1
ATOM 586 O O . PHE A 1 78 ? 14.362 1.873 -15.035 1.00 88.38 78 PHE A O 1
ATOM 593 N N . ALA A 1 79 ? 13.471 2.793 -13.183 1.00 87.88 79 ALA A N 1
ATOM 594 C CA . ALA A 1 79 ? 14.524 3.795 -13.027 1.00 87.88 79 ALA A CA 1
ATOM 595 C C . ALA A 1 79 ? 15.908 3.140 -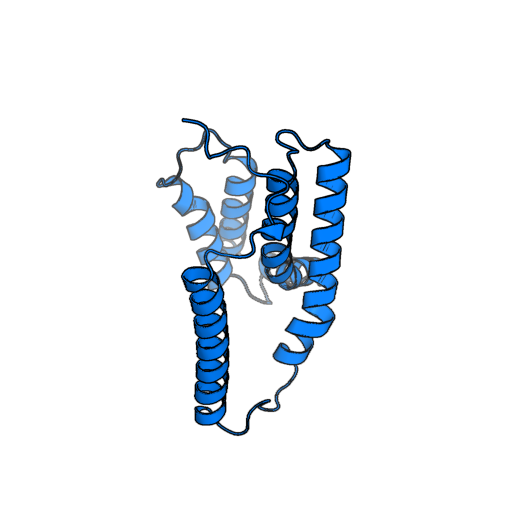12.863 1.00 87.88 79 ALA A C 1
ATOM 597 O O . ALA A 1 79 ? 16.854 3.506 -13.559 1.00 87.88 79 ALA A O 1
ATOM 598 N N . ARG A 1 80 ? 16.003 2.094 -12.031 1.00 85.19 80 ARG A N 1
ATOM 599 C CA . ARG A 1 80 ? 17.248 1.340 -11.814 1.00 85.19 80 ARG A CA 1
ATOM 600 C C . ARG A 1 80 ? 17.729 0.614 -13.074 1.00 85.19 80 ARG A C 1
ATOM 602 O O . ARG A 1 80 ? 18.918 0.639 -13.377 1.00 85.19 80 ARG A O 1
ATOM 609 N N . ILE A 1 81 ? 16.819 -0.011 -13.827 1.00 83.56 81 ILE A N 1
ATOM 610 C CA . ILE A 1 81 ? 17.150 -0.734 -15.071 1.00 83.56 81 ILE A CA 1
ATOM 611 C C . ILE A 1 81 ? 17.698 0.216 -16.147 1.00 83.56 81 ILE A C 1
ATOM 613 O O . ILE A 1 81 ? 18.537 -0.183 -16.951 1.00 83.56 81 ILE A O 1
ATOM 617 N N . ARG A 1 82 ? 17.254 1.477 -16.166 1.00 81.12 82 ARG A N 1
ATOM 618 C CA . ARG A 1 82 ? 17.711 2.487 -17.134 1.00 81.12 82 ARG A CA 1
ATOM 619 C C . ARG A 1 82 ? 19.110 3.049 -16.848 1.00 81.12 82 ARG A C 1
ATOM 621 O O . ARG A 1 82 ? 19.554 3.905 -17.603 1.00 81.12 82 ARG A O 1
ATOM 628 N N . GLY A 1 83 ? 19.813 2.534 -15.838 1.00 68.44 83 GLY A N 1
ATOM 629 C CA . GLY A 1 83 ? 21.207 2.884 -15.548 1.00 68.44 83 GLY A CA 1
ATOM 630 C C . GLY A 1 83 ? 21.388 3.923 -14.441 1.00 68.44 83 GLY A C 1
ATOM 631 O O . GLY A 1 83 ? 22.521 4.270 -14.123 1.00 68.44 83 GLY A O 1
ATOM 632 N N . GLU A 1 84 ? 20.308 4.376 -13.802 1.00 65.00 84 GLU A N 1
ATOM 633 C CA . GLU A 1 84 ? 20.369 5.283 -12.652 1.00 65.00 84 GLU A CA 1
ATOM 634 C C . GLU A 1 84 ? 20.667 4.474 -11.379 1.00 65.00 84 GLU A C 1
ATOM 636 O O . GLU A 1 84 ? 19.774 4.158 -10.590 1.00 65.00 84 GLU A O 1
ATOM 641 N N . ILE A 1 85 ? 21.929 4.068 -11.199 1.00 62.03 85 ILE A N 1
ATOM 642 C CA . ILE A 1 85 ? 22.391 3.346 -9.994 1.00 62.03 85 ILE A CA 1
ATOM 643 C C . ILE A 1 85 ? 22.308 4.266 -8.759 1.00 62.03 85 ILE A C 1
ATOM 645 O O . ILE A 1 85 ? 22.004 3.806 -7.658 1.00 62.03 85 ILE A O 1
ATOM 649 N N . HIS A 1 86 ? 22.486 5.575 -8.967 1.00 69.69 86 HIS A N 1
ATOM 650 C CA . HIS A 1 86 ? 22.316 6.629 -7.967 1.00 69.69 86 HIS A CA 1
ATOM 651 C C . HIS A 1 86 ? 21.350 7.702 -8.490 1.00 69.69 86 HIS A C 1
ATOM 653 O O . HIS A 1 86 ? 21.796 8.755 -8.949 1.00 69.69 86 HIS A O 1
ATOM 659 N N . PRO A 1 87 ? 20.030 7.446 -8.462 1.00 77.12 87 PRO A N 1
ATOM 660 C CA . PRO A 1 87 ? 19.059 8.418 -8.936 1.00 77.12 87 PRO A CA 1
ATOM 661 C C . PRO A 1 87 ? 19.170 9.703 -8.109 1.00 77.12 87 PRO A C 1
ATOM 663 O O . PRO A 1 87 ? 19.251 9.662 -6.880 1.00 77.12 87 PRO A O 1
ATOM 666 N N . SER A 1 88 ? 19.172 10.851 -8.787 1.00 87.56 88 SER A N 1
ATOM 667 C CA . SER A 1 88 ? 19.212 12.152 -8.115 1.00 87.56 88 SER A CA 1
ATOM 668 C C . SER A 1 88 ? 18.024 12.317 -7.160 1.00 87.56 88 SER A C 1
ATOM 670 O O . SER A 1 88 ? 16.936 11.788 -7.403 1.00 87.56 88 SER A O 1
ATOM 672 N N . THR A 1 89 ? 18.186 13.103 -6.091 1.00 89.62 89 THR A N 1
ATOM 673 C CA . THR A 1 89 ? 17.092 13.391 -5.145 1.00 89.62 89 THR A CA 1
ATOM 674 C C . THR A 1 89 ? 15.855 13.938 -5.859 1.00 89.62 89 THR A C 1
ATOM 676 O O . THR A 1 89 ? 14.731 13.565 -5.531 1.00 89.62 89 THR A O 1
ATOM 679 N N . ALA A 1 90 ? 16.056 14.771 -6.886 1.00 91.81 90 ALA A N 1
ATOM 680 C CA . ALA A 1 90 ? 14.979 15.290 -7.721 1.00 91.81 90 ALA A CA 1
ATOM 681 C C . ALA A 1 90 ? 14.226 14.169 -8.456 1.00 91.81 90 ALA A C 1
ATOM 683 O O . ALA A 1 90 ? 12.996 14.169 -8.471 1.00 91.81 90 ALA A O 1
ATOM 684 N N . LEU A 1 91 ? 14.946 13.188 -9.012 1.00 90.19 91 LEU A N 1
ATOM 685 C CA . LEU A 1 91 ? 14.341 12.031 -9.667 1.00 90.19 91 LEU A CA 1
ATOM 686 C C . LEU A 1 91 ? 13.580 11.149 -8.668 1.00 90.19 91 LEU A C 1
ATOM 688 O O . LEU A 1 91 ? 12.458 10.747 -8.958 1.00 90.19 91 LEU A O 1
ATOM 692 N N . ILE A 1 92 ? 14.137 10.891 -7.481 1.00 91.62 92 ILE A N 1
ATOM 693 C CA . ILE A 1 92 ? 13.456 10.118 -6.427 1.00 91.62 92 ILE A CA 1
ATOM 694 C C . ILE A 1 92 ? 12.145 10.798 -6.019 1.00 91.62 92 ILE A C 1
ATOM 696 O O . ILE A 1 92 ? 11.108 10.138 -5.953 1.00 91.62 92 ILE A O 1
ATOM 700 N N . LEU A 1 93 ? 12.169 12.114 -5.784 1.00 94.50 93 LEU A N 1
ATOM 701 C CA . LEU A 1 93 ? 10.972 12.883 -5.436 1.00 94.50 93 LEU A CA 1
ATOM 702 C C . LEU A 1 93 ? 9.946 12.886 -6.575 1.00 94.50 93 LEU A C 1
ATOM 704 O O . LEU A 1 93 ? 8.754 12.714 -6.320 1.00 94.50 93 LEU A O 1
ATOM 708 N N . ALA A 1 94 ? 10.396 13.018 -7.825 1.00 94.44 94 ALA A N 1
ATOM 709 C CA . ALA A 1 94 ? 9.523 12.945 -8.993 1.00 94.44 94 ALA A CA 1
ATOM 710 C C . ALA A 1 94 ? 8.866 11.561 -9.132 1.00 94.44 94 ALA A C 1
ATOM 712 O O . ALA A 1 94 ? 7.659 11.477 -9.354 1.00 94.44 94 ALA A O 1
ATOM 713 N N . LEU A 1 95 ? 9.624 10.475 -8.943 1.00 94.00 95 LEU A N 1
ATOM 714 C CA . LEU A 1 95 ? 9.107 9.103 -8.973 1.00 94.00 95 LEU A CA 1
ATOM 715 C C . LEU A 1 95 ? 8.151 8.825 -7.810 1.00 94.00 95 LEU A C 1
ATOM 717 O O . LEU A 1 95 ? 7.118 8.190 -8.013 1.00 94.00 95 LEU A O 1
ATOM 721 N N . ALA A 1 96 ? 8.445 9.329 -6.610 1.00 94.12 96 ALA A N 1
ATOM 722 C CA . ALA A 1 96 ? 7.551 9.220 -5.461 1.00 94.12 96 ALA A CA 1
ATOM 723 C C . ALA A 1 96 ? 6.227 9.961 -5.713 1.00 94.12 96 ALA A C 1
ATOM 725 O O . ALA A 1 96 ? 5.152 9.394 -5.506 1.00 94.12 96 ALA A O 1
ATOM 726 N N . ALA A 1 97 ? 6.286 11.191 -6.232 1.00 95.56 97 ALA A N 1
ATOM 727 C CA . ALA A 1 97 ? 5.101 11.959 -6.604 1.00 95.56 97 ALA A CA 1
ATOM 728 C C . ALA A 1 97 ? 4.298 11.267 -7.718 1.00 95.56 97 ALA A C 1
ATOM 730 O O . ALA A 1 97 ? 3.077 11.140 -7.610 1.00 95.56 97 ALA A O 1
ATOM 731 N N . ALA A 1 98 ? 4.975 10.752 -8.750 1.00 95.69 98 ALA A N 1
ATOM 732 C CA . ALA A 1 98 ? 4.347 9.985 -9.821 1.00 95.69 98 ALA A CA 1
ATOM 733 C C . ALA A 1 98 ? 3.677 8.711 -9.287 1.00 95.69 98 ALA A C 1
ATOM 735 O O . ALA A 1 98 ? 2.536 8.422 -9.643 1.00 95.69 98 ALA A O 1
ATOM 736 N N . SER A 1 99 ? 4.336 7.989 -8.378 1.00 95.50 99 SER A N 1
ATOM 737 C CA . SER A 1 99 ? 3.777 6.806 -7.722 1.00 95.50 99 SER A CA 1
ATOM 738 C C . SER A 1 99 ? 2.517 7.138 -6.929 1.00 95.50 99 SER A C 1
ATOM 740 O O . SER A 1 99 ? 1.541 6.398 -7.010 1.00 95.50 99 SER A O 1
ATOM 742 N N . LEU A 1 100 ? 2.505 8.238 -6.171 1.00 94.88 100 LEU A N 1
ATOM 743 C CA . LEU A 1 100 ? 1.318 8.670 -5.428 1.00 94.88 100 LEU A CA 1
ATOM 744 C C . LEU A 1 100 ? 0.186 9.115 -6.365 1.00 94.88 100 LEU A C 1
ATOM 746 O O . LEU A 1 100 ? -0.977 8.798 -6.112 1.00 94.88 100 LEU A O 1
ATOM 750 N N . GLY A 1 101 ? 0.514 9.785 -7.473 1.00 95.81 101 GLY A N 1
ATOM 751 C CA . GLY A 1 101 ? -0.450 10.138 -8.516 1.00 95.81 101 GLY A CA 1
ATOM 752 C C . GLY A 1 101 ? -1.088 8.899 -9.150 1.00 95.81 101 GLY A C 1
ATOM 753 O O . GLY A 1 101 ? -2.313 8.779 -9.181 1.00 95.81 101 GLY A O 1
ATOM 754 N N . LEU A 1 102 ? -0.273 7.932 -9.578 1.00 95.19 102 LEU A N 1
ATOM 755 C CA . LEU A 1 102 ? -0.739 6.652 -10.126 1.00 95.19 102 LEU A CA 1
ATOM 756 C C . LEU A 1 102 ? -1.535 5.842 -9.103 1.00 95.19 102 LEU A C 1
ATOM 758 O O . LEU A 1 102 ? -2.551 5.233 -9.451 1.00 95.19 102 LEU A O 1
ATOM 762 N N . ALA A 1 103 ? -1.116 5.876 -7.838 1.00 94.56 103 ALA A N 1
ATOM 763 C CA . ALA A 1 103 ? -1.845 5.258 -6.747 1.00 94.56 103 ALA A CA 1
ATOM 764 C C . ALA A 1 103 ? -3.237 5.869 -6.591 1.00 94.56 103 ALA A C 1
ATOM 766 O O . ALA A 1 103 ? -4.210 5.132 -6.467 1.00 94.56 103 ALA A O 1
ATOM 767 N N . TYR A 1 104 ? -3.352 7.198 -6.645 1.00 94.81 104 TYR A N 1
ATOM 768 C CA . TYR A 1 104 ? -4.635 7.882 -6.512 1.00 94.81 104 TYR A CA 1
ATOM 769 C C . TYR A 1 104 ? -5.561 7.561 -7.684 1.00 94.81 104 TYR A C 1
ATOM 771 O O . TYR A 1 104 ? -6.731 7.239 -7.472 1.00 94.81 104 TYR A O 1
ATOM 779 N N . LEU A 1 105 ? -5.034 7.590 -8.912 1.00 95.31 105 LEU A N 1
ATOM 780 C CA . LEU A 1 105 ? -5.789 7.222 -10.110 1.00 95.31 105 LEU A CA 1
ATOM 781 C C . LEU A 1 105 ? -6.266 5.766 -10.031 1.00 95.31 105 LEU A C 1
ATOM 783 O O . LEU A 1 105 ? -7.442 5.489 -10.255 1.00 95.31 105 LEU A O 1
ATOM 787 N N . SER A 1 106 ? -5.389 4.845 -9.637 1.00 93.69 106 SER A N 1
ATOM 788 C CA . SER A 1 106 ? -5.737 3.427 -9.495 1.00 93.69 106 SER A CA 1
ATOM 789 C C . SER A 1 106 ? -6.769 3.204 -8.402 1.00 93.69 106 SER A C 1
ATOM 791 O O . SER A 1 106 ? -7.770 2.527 -8.623 1.00 93.69 106 SER A O 1
ATOM 793 N N . TRP A 1 107 ? -6.595 3.843 -7.251 1.00 93.62 107 TRP A N 1
ATOM 794 C CA . TRP A 1 107 ? -7.570 3.784 -6.175 1.00 93.62 107 TRP A CA 1
ATOM 795 C C . TRP A 1 107 ? -8.937 4.331 -6.618 1.00 93.62 107 TRP A C 1
ATOM 797 O O . TRP A 1 107 ? -9.974 3.722 -6.350 1.00 93.62 107 TRP A O 1
ATOM 807 N N . ARG A 1 108 ? -8.965 5.466 -7.328 1.00 91.88 108 ARG A N 1
ATOM 808 C CA . ARG A 1 108 ? -10.204 6.149 -7.725 1.00 91.88 108 ARG A CA 1
ATOM 809 C C . ARG A 1 108 ? -10.947 5.448 -8.863 1.00 91.88 108 ARG A C 1
ATOM 811 O O . ARG A 1 108 ? -12.179 5.417 -8.824 1.00 91.88 108 ARG A O 1
ATOM 818 N N . PHE A 1 109 ? -10.225 4.939 -9.862 1.00 91.62 109 PHE A N 1
ATOM 819 C CA . PHE A 1 109 ? -10.794 4.410 -11.110 1.00 91.62 109 PHE A CA 1
ATOM 820 C C . PHE A 1 109 ? -10.799 2.887 -11.204 1.00 91.62 109 PHE A C 1
ATOM 822 O O . PHE A 1 109 ? -11.606 2.338 -11.947 1.00 91.62 109 PHE A O 1
ATOM 829 N N . VAL A 1 110 ? -9.938 2.201 -10.457 1.00 89.56 110 VAL A N 1
ATOM 830 C CA . VAL A 1 110 ? -9.911 0.738 -10.404 1.00 89.56 110 VAL A CA 1
ATOM 831 C C . VAL A 1 110 ? -10.520 0.315 -9.075 1.00 89.56 110 VAL A C 1
ATOM 833 O O . VAL A 1 110 ? -11.671 -0.109 -9.023 1.00 89.56 110 VAL A O 1
ATOM 836 N N . GLU A 1 111 ? -9.812 0.523 -7.970 1.00 87.31 111 GLU A N 1
ATOM 837 C CA . GLU A 1 111 ? -10.159 -0.076 -6.679 1.00 87.31 111 GLU A CA 1
ATOM 838 C C . GLU A 1 111 ? -11.549 0.336 -6.165 1.00 87.31 111 GLU A C 1
ATOM 840 O O . GLU A 1 111 ? -12.343 -0.507 -5.746 1.00 87.31 111 GLU A O 1
ATOM 845 N N . GLN A 1 112 ? -11.881 1.628 -6.212 1.00 87.19 112 GLN A N 1
ATOM 846 C CA . GLN A 1 112 ? -13.137 2.137 -5.673 1.00 87.19 112 GLN A CA 1
ATOM 847 C C . GLN A 1 112 ? -14.376 1.638 -6.447 1.00 87.19 112 GLN A C 1
ATOM 849 O O . GLN A 1 112 ? -15.337 1.248 -5.776 1.00 87.19 112 GLN A O 1
ATOM 854 N N . PRO A 1 113 ? -14.400 1.602 -7.796 1.00 84.56 113 PRO A N 1
ATOM 855 C CA . PRO A 1 113 ? -15.466 0.945 -8.553 1.00 84.56 113 PRO A CA 1
ATOM 856 C C . PRO A 1 113 ? -15.665 -0.525 -8.183 1.00 84.56 113 PRO A C 1
ATOM 858 O O . PRO A 1 113 ? -16.796 -0.915 -7.893 1.00 84.56 113 PRO A O 1
ATOM 861 N N . PHE A 1 114 ? -14.591 -1.318 -8.093 1.00 83.62 114 PHE A N 1
ATOM 862 C CA . PHE A 1 114 ? -14.695 -2.728 -7.692 1.00 83.62 114 PHE A CA 1
ATOM 863 C C . PHE A 1 114 ? -15.180 -2.882 -6.243 1.00 83.62 114 PHE A C 1
ATOM 865 O O . PHE A 1 114 ? -15.990 -3.758 -5.955 1.00 83.62 114 PHE A O 1
ATOM 872 N N . ARG A 1 115 ? -14.750 -2.001 -5.329 1.00 80.38 115 ARG A N 1
ATOM 873 C CA . ARG A 1 115 ? -15.131 -2.054 -3.907 1.00 80.38 115 ARG A CA 1
ATOM 874 C C . ARG A 1 115 ? -16.563 -1.588 -3.638 1.00 80.38 115 ARG A C 1
ATOM 876 O O . ARG A 1 115 ? -17.191 -2.051 -2.688 1.00 80.38 115 ARG A O 1
ATOM 883 N N . ARG A 1 116 ? -17.075 -0.636 -4.427 1.00 79.12 116 ARG A N 1
ATOM 884 C CA . ARG A 1 116 ? -18.441 -0.096 -4.283 1.00 79.12 116 ARG A CA 1
ATOM 885 C C . ARG A 1 116 ? -19.471 -0.829 -5.133 1.00 79.12 116 ARG A C 1
ATOM 887 O O . ARG A 1 116 ? -20.656 -0.760 -4.805 1.00 79.12 116 ARG A O 1
ATOM 894 N N . SER A 1 117 ? -19.054 -1.531 -6.185 1.00 75.88 117 SER A N 1
ATOM 895 C CA . SER A 1 117 ? -19.952 -2.375 -6.968 1.00 75.88 117 SER A CA 1
ATOM 896 C C . SER A 1 117 ? -20.431 -3.550 -6.115 1.00 75.88 117 SER A C 1
ATOM 898 O O . SER A 1 117 ? -19.770 -4.576 -6.000 1.00 75.88 117 SER A O 1
ATOM 900 N N . ARG A 1 118 ? -21.617 -3.408 -5.512 1.00 61.78 118 ARG A N 1
ATOM 901 C CA . ARG A 1 118 ? -22.354 -4.522 -4.887 1.00 61.78 118 ARG A CA 1
ATOM 902 C C . ARG A 1 118 ? -22.942 -5.492 -5.921 1.00 61.78 118 ARG A C 1
ATOM 904 O O . ARG A 1 118 ? -23.439 -6.550 -5.548 1.00 61.78 118 ARG A O 1
ATOM 911 N N . GLY A 1 119 ? -22.905 -5.133 -7.206 1.00 63.91 119 GLY A N 1
ATOM 912 C CA . GLY A 1 119 ? -23.262 -6.016 -8.309 1.00 63.91 119 GLY A CA 1
ATOM 913 C C . GLY A 1 119 ? -22.111 -6.962 -8.625 1.00 63.91 119 GLY A C 1
ATOM 914 O O . GLY A 1 119 ? -20.962 -6.527 -8.737 1.00 63.91 119 GLY A O 1
ATOM 915 N N . ARG A 1 120 ? -22.408 -8.257 -8.781 1.00 65.38 120 ARG A N 1
ATOM 916 C CA . ARG A 1 120 ? -21.418 -9.201 -9.301 1.00 65.38 120 ARG A CA 1
ATOM 917 C C . ARG A 1 120 ? -21.092 -8.797 -10.739 1.00 65.38 120 ARG A C 1
ATOM 919 O O . ARG A 1 120 ? -21.974 -8.816 -11.589 1.00 65.38 120 ARG A O 1
ATOM 926 N N . LEU A 1 121 ? -19.834 -8.451 -11.004 1.00 72.69 121 LEU A N 1
ATOM 927 C CA . LEU A 1 121 ? -19.353 -8.180 -12.366 1.00 72.69 121 LEU A CA 1
ATOM 928 C C . LEU A 1 121 ? -19.499 -9.398 -13.281 1.00 72.69 121 LEU A C 1
ATOM 930 O O . LEU A 1 121 ? -19.667 -9.256 -14.485 1.00 72.69 121 LEU A O 1
ATOM 934 N N . LEU A 1 122 ? -19.441 -10.593 -12.691 1.00 74.50 122 LEU A N 1
ATOM 935 C CA . LEU A 1 122 ? -19.642 -11.864 -13.366 1.00 74.50 122 LEU A CA 1
ATOM 936 C C . LEU A 1 122 ? -20.822 -12.601 -12.723 1.00 74.50 122 LEU A C 1
ATOM 938 O O . LEU A 1 122 ? -20.935 -12.624 -11.497 1.00 74.50 122 LEU A O 1
ATOM 942 N N . PRO A 1 123 ? -21.703 -13.228 -13.515 1.00 77.25 123 PRO A N 1
ATOM 943 C CA . PRO A 1 123 ? -22.987 -13.738 -13.029 1.00 77.25 123 PRO A CA 1
ATOM 944 C C . PRO A 1 123 ? -22.849 -14.855 -11.977 1.00 77.25 123 PRO A C 1
ATOM 946 O O . PRO A 1 123 ? -23.715 -15.014 -11.112 1.00 77.25 123 PRO A O 1
ATOM 949 N N . SER A 1 124 ? -21.743 -15.607 -11.995 1.00 85.06 124 SER A N 1
ATOM 950 C CA . SER A 1 124 ? -21.506 -16.753 -11.112 1.00 85.06 124 SER A CA 1
ATOM 951 C C . SER A 1 124 ? -20.039 -16.883 -10.687 1.00 85.06 124 SER A C 1
ATOM 953 O O . SER A 1 124 ? -19.137 -16.364 -11.343 1.00 85.06 124 SER A O 1
ATOM 955 N N . GLN A 1 125 ? -19.786 -17.625 -9.601 1.00 83.12 125 GLN A N 1
ATOM 956 C CA . GLN A 1 125 ? -18.422 -17.983 -9.184 1.00 83.12 125 GLN A CA 1
ATOM 957 C C . GLN A 1 125 ? -17.693 -18.783 -10.274 1.00 83.12 125 GLN A C 1
ATOM 959 O O . GLN A 1 125 ? -16.514 -18.551 -10.508 1.00 83.12 125 GLN A O 1
ATOM 964 N N . ALA A 1 126 ? -18.403 -19.652 -11.002 1.00 86.44 126 ALA A N 1
ATOM 965 C CA . ALA A 1 126 ? -17.846 -20.384 -12.139 1.00 86.44 126 ALA A CA 1
ATOM 966 C C . ALA A 1 126 ? -17.363 -19.445 -13.257 1.00 86.44 126 ALA A C 1
ATOM 968 O O . ALA A 1 126 ? -16.304 -19.677 -13.829 1.00 86.44 126 ALA A O 1
ATOM 969 N N . ALA A 1 127 ? -18.085 -18.350 -13.525 1.00 85.50 127 ALA A N 1
ATOM 970 C CA . ALA A 1 127 ? -17.642 -17.337 -14.480 1.00 85.50 127 ALA A CA 1
ATOM 971 C C . ALA A 1 127 ? -16.385 -16.596 -13.993 1.00 85.50 127 ALA A C 1
ATOM 973 O O . ALA A 1 127 ? -15.515 -16.299 -14.805 1.00 85.50 127 ALA A O 1
ATOM 974 N N . VAL A 1 128 ? -16.247 -16.352 -12.681 1.00 85.69 128 VAL A N 1
ATOM 975 C CA . VAL A 1 128 ? -15.012 -15.795 -12.093 1.00 85.69 128 VAL A CA 1
ATOM 976 C C . VAL A 1 128 ? -13.843 -16.754 -12.295 1.00 85.69 128 VAL A C 1
ATOM 978 O O . VAL A 1 128 ? -12.826 -16.349 -12.847 1.00 85.69 128 VAL A O 1
ATOM 981 N N . PHE A 1 129 ? -13.998 -18.031 -11.933 1.00 89.19 129 PHE A N 1
ATOM 982 C CA . PHE A 1 129 ? -12.952 -19.037 -12.140 1.00 89.19 129 PHE A CA 1
ATOM 983 C C . PHE A 1 129 ? -12.595 -19.208 -13.620 1.00 89.19 129 PHE A C 1
ATOM 985 O O . PHE A 1 129 ? -11.415 -19.285 -13.951 1.00 89.19 129 PHE A O 1
ATOM 992 N N . GLY A 1 130 ? -13.589 -19.208 -14.512 1.00 91.69 130 GLY A N 1
ATOM 993 C CA . GLY A 1 130 ? -13.377 -19.281 -15.956 1.00 91.69 130 GLY A CA 1
ATOM 994 C C . GLY A 1 130 ? -12.623 -18.068 -16.500 1.00 91.69 130 GLY A C 1
ATOM 995 O O . GLY A 1 130 ? -11.643 -18.232 -17.221 1.00 91.69 130 GLY A O 1
ATOM 996 N N . ALA A 1 131 ? -13.019 -16.854 -16.108 1.00 89.81 131 ALA A N 1
ATOM 997 C CA . ALA A 1 131 ? -12.342 -15.624 -16.514 1.00 89.81 131 ALA A CA 1
ATOM 998 C C . ALA A 1 131 ? -10.905 -15.554 -15.973 1.00 89.81 131 ALA A C 1
ATOM 1000 O O . ALA A 1 131 ? -9.984 -15.223 -16.719 1.00 89.81 131 ALA A O 1
ATOM 1001 N N . SER A 1 132 ? -10.691 -15.918 -14.705 1.00 90.94 132 SER A N 1
ATOM 1002 C CA . SER A 1 132 ? -9.352 -16.012 -14.115 1.00 90.94 132 SER A CA 1
ATOM 1003 C C . SER A 1 132 ? -8.502 -17.069 -14.817 1.00 90.94 132 SER A C 1
ATOM 1005 O O . SER A 1 132 ? -7.356 -16.791 -15.154 1.00 90.94 132 SER A O 1
ATOM 1007 N N . GLY A 1 133 ? -9.059 -18.249 -15.102 1.00 94.19 133 GLY A N 1
ATOM 1008 C CA . GLY A 1 133 ? -8.374 -19.312 -15.837 1.00 94.19 133 GLY A CA 1
ATOM 1009 C C . GLY A 1 133 ? -7.988 -18.886 -17.253 1.00 94.19 133 GLY A C 1
ATOM 1010 O O . GLY A 1 133 ? -6.851 -19.100 -17.664 1.00 94.19 133 GLY A O 1
ATOM 1011 N N . ALA A 1 134 ? -8.888 -18.210 -17.970 1.00 93.88 134 ALA A N 1
ATOM 1012 C CA . ALA A 1 134 ? -8.611 -17.661 -19.295 1.00 93.88 134 ALA A CA 1
ATOM 1013 C C . ALA A 1 134 ? -7.517 -16.583 -19.252 1.00 93.88 134 ALA A C 1
ATOM 1015 O O . ALA A 1 134 ? -6.605 -16.608 -20.076 1.00 93.88 134 ALA A O 1
ATOM 1016 N N . ALA A 1 135 ? -7.563 -15.676 -18.272 1.00 93.88 135 ALA A N 1
ATOM 1017 C CA . ALA A 1 135 ? -6.538 -14.652 -18.088 1.00 93.88 135 ALA A CA 1
ATOM 1018 C C . ALA A 1 135 ? -5.165 -15.270 -17.782 1.00 93.88 135 ALA A C 1
ATOM 1020 O O . ALA A 1 135 ? -4.175 -14.905 -18.412 1.00 93.88 135 ALA A O 1
ATOM 1021 N N . ILE A 1 136 ? -5.102 -16.244 -16.869 1.00 95.31 136 ILE A N 1
ATOM 1022 C CA . ILE A 1 136 ? -3.865 -16.974 -16.564 1.00 95.31 136 ILE A CA 1
ATOM 1023 C C . ILE A 1 136 ? -3.369 -17.709 -17.815 1.00 95.31 136 ILE A C 1
ATOM 1025 O O . ILE A 1 136 ? -2.190 -17.615 -18.141 1.00 95.31 136 ILE A O 1
ATOM 1029 N N . GLY A 1 137 ? -4.257 -18.384 -18.550 1.00 96.19 137 GLY A N 1
ATOM 1030 C CA . GLY A 1 137 ? -3.941 -19.047 -19.815 1.00 96.19 137 GLY A CA 1
ATOM 1031 C C . GLY A 1 137 ? -3.332 -18.094 -20.843 1.00 96.19 137 GLY A C 1
ATOM 1032 O O . GLY A 1 137 ? -2.303 -18.410 -21.433 1.00 96.19 137 GLY A O 1
ATOM 1033 N N . LEU A 1 138 ? -3.906 -16.899 -20.994 1.00 96.31 138 LEU A N 1
ATOM 1034 C CA . LEU A 1 138 ? -3.376 -15.828 -21.842 1.00 96.31 138 LEU A CA 1
ATOM 1035 C C . LEU A 1 138 ? -1.979 -15.375 -21.398 1.00 96.31 138 LEU A C 1
ATOM 1037 O O . LEU A 1 138 ? -1.078 -15.289 -22.231 1.00 96.31 138 LEU A O 1
ATOM 1041 N N . PHE A 1 139 ? -1.771 -15.129 -20.101 1.00 94.19 139 PHE A N 1
ATOM 1042 C CA . PHE A 1 139 ? -0.456 -14.748 -19.575 1.00 94.19 139 PHE A CA 1
ATOM 1043 C C . PHE A 1 139 ? 0.588 -15.854 -19.757 1.00 94.19 139 PHE A C 1
ATOM 1045 O O . PHE A 1 139 ? 1.720 -15.565 -20.143 1.00 94.19 139 PHE A O 1
ATOM 1052 N N . MET A 1 140 ? 0.212 -17.115 -19.531 1.00 94.50 140 MET A N 1
ATOM 1053 C CA . MET A 1 140 ? 1.089 -18.265 -19.756 1.00 94.50 140 MET A CA 1
ATOM 1054 C C . MET A 1 140 ? 1.427 -18.429 -21.236 1.00 94.50 140 MET A C 1
ATOM 1056 O O . MET A 1 140 ? 2.591 -18.624 -21.566 1.00 94.50 140 MET A O 1
ATOM 1060 N N . ALA A 1 141 ? 0.444 -18.303 -22.131 1.00 93.38 141 ALA A N 1
ATOM 1061 C CA . ALA A 1 141 ? 0.663 -18.385 -23.571 1.00 93.38 141 ALA A CA 1
ATOM 1062 C C . ALA A 1 141 ? 1.586 -17.262 -24.061 1.00 93.38 141 ALA A C 1
ATOM 1064 O O . ALA A 1 141 ? 2.521 -17.521 -24.814 1.00 93.38 141 ALA A O 1
ATOM 1065 N N . PHE A 1 142 ? 1.377 -16.032 -23.586 1.00 92.31 142 PHE A N 1
ATOM 1066 C CA . PHE A 1 142 ? 2.250 -14.899 -23.889 1.00 92.31 142 PHE A CA 1
ATOM 1067 C C . PHE A 1 142 ? 3.679 -15.114 -23.366 1.00 92.31 142 PHE A C 1
ATOM 1069 O O . PHE A 1 142 ? 4.649 -14.890 -24.092 1.00 92.31 142 PHE A O 1
ATOM 1076 N N . GLY A 1 143 ? 3.822 -15.597 -22.128 1.00 89.06 143 GLY A N 1
ATOM 1077 C CA . GLY A 1 143 ? 5.119 -15.922 -21.535 1.00 89.06 143 GLY A CA 1
ATOM 1078 C C . GLY A 1 143 ? 5.843 -17.051 -22.272 1.00 89.06 143 GLY A C 1
ATOM 1079 O O . GLY A 1 143 ? 7.033 -16.931 -22.559 1.00 89.06 143 GLY A O 1
ATOM 1080 N N . LEU A 1 144 ? 5.124 -18.115 -22.638 1.00 91.19 144 LEU A N 1
ATOM 1081 C CA . LEU A 1 144 ? 5.660 -19.248 -23.392 1.00 91.19 144 LEU A CA 1
ATOM 1082 C C . LEU A 1 144 ? 6.068 -18.832 -24.804 1.00 91.19 144 LEU A C 1
ATOM 1084 O O . LEU A 1 144 ? 7.152 -19.197 -25.250 1.00 91.19 144 LEU A O 1
ATOM 1088 N N . TYR A 1 145 ? 5.244 -18.026 -25.477 1.00 89.94 145 TYR A N 1
ATOM 1089 C CA . TYR A 1 145 ? 5.588 -17.441 -26.769 1.00 89.94 145 TYR A CA 1
ATOM 1090 C C . TYR A 1 145 ? 6.895 -16.651 -26.672 1.00 89.94 145 TYR A C 1
ATOM 1092 O O . TYR A 1 145 ? 7.815 -16.904 -27.444 1.00 89.94 145 TYR A O 1
ATOM 1100 N N . GLY A 1 146 ? 7.022 -15.776 -25.668 1.00 86.75 146 GLY A N 1
ATOM 1101 C CA . GLY A 1 146 ? 8.252 -15.024 -25.426 1.00 86.75 146 GLY A CA 1
ATOM 1102 C C . GLY A 1 146 ? 9.462 -15.897 -25.072 1.00 86.75 146 GLY A C 1
ATOM 1103 O O . GLY A 1 146 ? 10.585 -15.542 -25.420 1.00 86.75 146 GLY A O 1
ATOM 1104 N N . TYR A 1 147 ? 9.264 -17.034 -24.400 1.00 86.56 147 TYR A N 1
ATOM 1105 C CA . TYR A 1 147 ? 10.337 -17.976 -24.072 1.00 86.56 147 TYR A CA 1
ATOM 1106 C C . TYR A 1 147 ? 10.821 -18.742 -25.310 1.00 86.56 147 TYR A C 1
ATOM 1108 O O . TYR A 1 147 ? 12.017 -18.753 -25.602 1.00 86.56 147 TYR A O 1
ATOM 1116 N N . VAL A 1 148 ? 9.892 -19.328 -26.072 1.00 88.75 148 VAL A N 1
ATOM 1117 C CA . VAL A 1 148 ? 10.193 -20.111 -27.281 1.00 88.75 148 VAL A CA 1
ATOM 1118 C C . VAL A 1 148 ? 10.748 -19.221 -28.394 1.00 88.75 148 VAL A C 1
ATOM 1120 O O . VAL A 1 148 ? 11.639 -19.645 -29.125 1.00 88.75 148 VAL A O 1
ATOM 1123 N N . SER A 1 149 ? 10.298 -17.966 -28.495 1.00 84.44 149 SER A N 1
ATOM 1124 C CA . SER A 1 149 ? 10.823 -17.007 -29.473 1.00 84.44 149 SER A CA 1
ATOM 1125 C C . SER A 1 149 ? 12.219 -16.464 -29.126 1.00 84.44 149 SER A C 1
ATOM 1127 O O . SER A 1 149 ? 12.732 -15.614 -29.852 1.00 84.44 149 SER A O 1
ATOM 1129 N N . GLY A 1 150 ? 12.834 -16.887 -28.011 1.00 77.00 150 GLY A N 1
ATOM 1130 C CA . GLY A 1 150 ? 14.105 -16.328 -27.531 1.00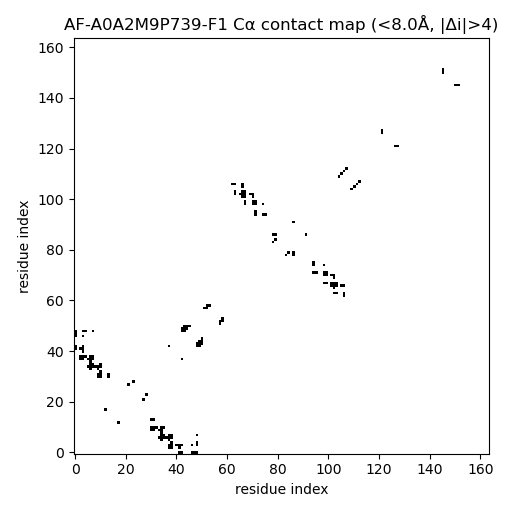 77.00 150 GLY A CA 1
ATOM 1131 C C . GLY A 1 150 ? 13.991 -14.872 -27.048 1.00 77.00 150 GLY A C 1
ATOM 1132 O O . GLY A 1 150 ? 14.988 -14.151 -26.949 1.00 77.00 150 GLY A O 1
ATOM 1133 N N . GLY A 1 151 ? 12.775 -14.419 -26.735 1.00 75.94 151 GLY A N 1
ATOM 1134 C CA . GLY A 1 151 ? 12.433 -13.036 -26.417 1.00 75.94 151 GLY A CA 1
ATOM 1135 C C . GLY A 1 151 ? 12.218 -12.169 -27.659 1.00 75.94 151 GLY A C 1
ATOM 1136 O O . GLY A 1 151 ? 11.937 -12.662 -28.746 1.00 75.94 151 GLY A O 1
ATOM 1137 N N . MET A 1 152 ? 12.329 -10.849 -27.489 1.00 70.06 152 MET A N 1
ATOM 1138 C CA . MET A 1 152 ? 12.307 -9.882 -28.591 1.00 70.06 152 MET A CA 1
ATOM 1139 C C . MET A 1 152 ? 13.733 -9.371 -28.819 1.00 70.06 152 MET A C 1
ATOM 1141 O O . MET A 1 152 ? 14.201 -8.586 -27.996 1.00 70.06 152 MET A O 1
ATOM 1145 N N . PRO A 1 153 ? 14.438 -9.768 -29.894 1.00 65.81 153 PRO A N 1
ATOM 1146 C CA . PRO A 1 153 ? 15.824 -9.356 -30.145 1.00 65.81 153 PRO A CA 1
ATOM 1147 C C . PRO A 1 153 ? 15.997 -7.833 -30.179 1.00 65.81 153 PRO A C 1
ATOM 1149 O O . PRO A 1 153 ? 16.979 -7.313 -29.667 1.00 65.81 153 PRO A O 1
ATOM 1152 N N . ALA A 1 154 ? 14.982 -7.116 -30.675 1.00 65.62 154 ALA A N 1
ATOM 1153 C CA . ALA A 1 154 ? 14.939 -5.655 -30.735 1.00 65.62 154 ALA A CA 1
ATOM 1154 C C . ALA A 1 154 ? 14.938 -4.950 -29.359 1.00 65.62 154 ALA A C 1
ATOM 1156 O O . ALA A 1 154 ? 15.114 -3.736 -29.304 1.00 65.62 154 ALA A O 1
ATOM 1157 N N . ARG A 1 155 ? 14.744 -5.678 -28.243 1.00 63.78 155 ARG A N 1
ATOM 1158 C CA . ARG A 1 155 ? 14.774 -5.108 -26.880 1.00 63.78 155 ARG A CA 1
ATOM 1159 C C . ARG A 1 155 ? 16.184 -4.757 -26.409 1.00 63.78 155 ARG A C 1
ATOM 1161 O O . ARG A 1 155 ? 16.345 -3.895 -25.551 1.00 63.78 155 ARG A O 1
ATOM 1168 N N . PHE A 1 156 ? 17.186 -5.446 -26.948 1.00 60.28 156 PHE A N 1
ATOM 1169 C CA . PHE A 1 156 ? 18.589 -5.169 -26.699 1.00 60.28 156 PHE A CA 1
ATOM 1170 C C . PHE A 1 156 ? 19.137 -4.530 -27.974 1.00 60.28 156 PHE A C 1
ATOM 1172 O O . PHE A 1 156 ? 19.241 -5.194 -29.003 1.00 60.28 156 PHE A O 1
ATOM 1179 N N . GLY A 1 157 ? 19.458 -3.234 -27.935 1.00 54.06 157 GLY A N 1
ATOM 1180 C CA . GLY A 1 157 ? 20.272 -2.636 -28.995 1.00 54.06 157 GLY A CA 1
ATOM 1181 C C . GLY A 1 157 ? 21.542 -3.472 -29.175 1.00 54.06 157 GLY A C 1
ATOM 1182 O O . GLY A 1 157 ? 22.069 -3.957 -28.177 1.00 54.06 157 GLY A O 1
ATOM 1183 N N . ALA A 1 158 ? 21.946 -3.703 -30.431 1.00 53.25 158 ALA A N 1
ATOM 1184 C CA . ALA A 1 158 ? 23.112 -4.479 -30.871 1.00 53.25 158 ALA A CA 1
ATOM 1185 C C . ALA A 1 158 ? 24.000 -5.037 -29.729 1.00 53.25 158 ALA A C 1
ATOM 1187 O O . ALA A 1 158 ? 24.897 -4.378 -29.222 1.00 53.25 158 ALA A O 1
ATOM 1188 N N . ASN A 1 159 ? 23.661 -6.259 -29.319 1.00 50.00 159 ASN A N 1
ATOM 1189 C CA . ASN A 1 159 ? 24.367 -7.217 -28.466 1.00 50.00 159 ASN A CA 1
ATOM 1190 C C . ASN A 1 159 ? 25.804 -6.866 -27.976 1.00 50.00 159 ASN A C 1
ATOM 1192 O O . ASN A 1 159 ? 26.731 -6.913 -28.782 1.00 50.00 159 ASN A O 1
ATOM 1196 N N . PRO A 1 160 ? 26.038 -6.701 -26.654 1.00 52.78 160 PRO A N 1
ATOM 1197 C CA . PRO A 1 160 ? 27.377 -6.796 -26.060 1.00 52.78 160 PRO A CA 1
ATOM 1198 C C . PRO A 1 160 ? 27.741 -8.192 -25.505 1.00 52.78 160 PRO A C 1
ATOM 1200 O O . PRO A 1 160 ? 28.875 -8.388 -25.086 1.00 52.78 160 PRO A O 1
ATOM 1203 N N . ILE A 1 161 ? 26.828 -9.175 -25.452 1.00 55.28 161 ILE A N 1
ATOM 1204 C CA . ILE A 1 161 ? 27.021 -10.410 -24.653 1.00 55.28 161 ILE A CA 1
ATOM 1205 C C . ILE A 1 161 ? 27.181 -11.655 -25.542 1.00 55.28 161 ILE A C 1
ATOM 1207 O O . ILE A 1 161 ? 26.537 -12.685 -25.347 1.00 55.28 161 ILE A O 1
ATOM 1211 N N . ARG A 1 162 ? 28.040 -11.565 -26.563 1.00 43.47 162 ARG A N 1
ATOM 1212 C CA . ARG A 1 162 ? 28.496 -12.741 -27.334 1.00 43.47 162 ARG A CA 1
ATOM 1213 C C . ARG A 1 162 ? 29.991 -12.733 -27.672 1.00 43.47 162 ARG A C 1
ATOM 1215 O O . ARG A 1 162 ? 30.406 -13.401 -28.611 1.00 43.47 162 ARG A O 1
ATOM 1222 N N . THR A 1 163 ? 30.790 -12.006 -26.896 1.00 41.06 163 THR A N 1
ATOM 1223 C CA . THR A 1 163 ? 32.258 -12.069 -26.926 1.00 41.06 163 THR A CA 1
ATOM 1224 C C . THR A 1 163 ? 32.782 -12.404 -25.531 1.00 41.06 163 THR A C 1
ATOM 1226 O O . THR A 1 163 ? 33.269 -11.531 -24.816 1.00 41.06 163 THR A O 1
ATOM 1229 N N . ALA A 1 164 ? 32.612 -13.659 -25.127 1.00 36.47 164 ALA A N 1
ATOM 1230 C CA . ALA A 1 164 ? 33.417 -14.322 -24.107 1.00 36.47 164 ALA A CA 1
ATOM 1231 C C . ALA A 1 164 ? 33.509 -15.802 -24.483 1.00 36.47 164 ALA A C 1
ATOM 1233 O O . ALA A 1 164 ? 32.450 -16.356 -24.868 1.00 36.47 164 ALA A O 1
#

Mean predicted aligned 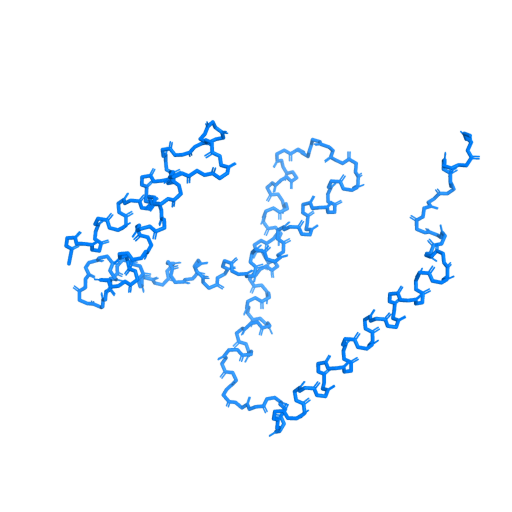error: 9.52 Å

Foldseek 3Di:
DVLLVLLVVLLVCCVPVDDPPPDPPDPNVCSNVSSVVSNVPPADPPDPSNVVCPDPVNVVCVLLVVQLVVQLVVLVVVCVVVPPVPDDPVSNVVSSVVSSVRSVCCSVPPVVCVVPPPDDPAPDPVRVVVVVVVVVVVVVVVVVCCVVVVHDPVVDDPDPPDDD